Protein AF-A0AAD1S0Q8-F1 (afdb_monomer_lite)

Radius of gyration: 49.96 Å; chains: 1; bounding box: 106×26×115 Å

pLDDT: mean 81.45, std 17.85, range [44.94, 98.44]

Foldseek 3Di:
DPPPPPVPPPPPPDDDDPVVVVVVVVVVVVVVVVVVPPCVVVVVVVVVVVVVVVVVVVVVVVVVVVVVVVVVVVVVVVVVVVVVVVVVVVVVVVVCVVPDDDPDDDPPDDFVCVVVVVLVVCCVVCVPDDSVVDDDPDDDDDDD

Secondary structure (DSSP, 8-state):
--SSSSTTSTT--SS--HHHHHHHHHHHHHHHHHHHSTTHHHHHHHHHHHHHHHHHHHHHHHHHHHHHHHHHHHHHHHHHHHHHHHHHHHHHHHHHHT-PPP----TTS-GGGHHHHHHHHHHHH-TTS-GGG-------PPP-

InterPro domains:
  IPR004244 Transposase, L1 [PTHR11505] (42-142)

Sequence (144 aa):
MRQILLQRQDKFESTLTPRSYIKCWTHNLHNLLLSFSPPLKKCSKNSKIGGRLAHLESKMDDKATAHNSLADSLQQIEEKLTKHEMKLTDLEDRSRRNNPRLHGIPESIAMGDMVMYATTMFRALCPDIPSEMFLLERMHRVAK

Structure (mmCIF, N/CA/C/O backbone):
data_AF-A0AAD1S0Q8-F1
#
_entry.id   AF-A0AAD1S0Q8-F1
#
loop_
_atom_site.group_PDB
_atom_site.id
_atom_site.type_symbol
_atom_site.label_atom_id
_atom_site.label_alt_id
_atom_site.label_comp_id
_atom_site.label_asym_id
_atom_site.label_entity_id
_atom_site.label_seq_id
_atom_site.pdbx_PDB_ins_code
_atom_site.Cartn_x
_atom_site.Cartn_y
_atom_site.Cartn_z
_atom_site.occupancy
_atom_site.B_iso_or_equiv
_atom_site.auth_seq_id
_atom_site.auth_comp_id
_atom_site.auth_asym_id
_atom_site.auth_atom_id
_atom_site.pdbx_PDB_model_num
ATOM 1 N N . MET A 1 1 ? -57.345 -16.292 45.567 1.00 48.25 1 MET A N 1
ATOM 2 C CA . MET A 1 1 ? -57.225 -15.883 46.990 1.00 48.25 1 MET A CA 1
ATOM 3 C C . MET A 1 1 ? -58.125 -14.691 47.384 1.00 48.25 1 MET A C 1
ATOM 5 O O . MET A 1 1 ? -57.786 -13.971 48.310 1.00 48.25 1 MET A O 1
ATOM 9 N N . ARG A 1 2 ? -59.288 -14.464 46.744 1.00 44.94 2 ARG A N 1
ATOM 10 C CA . ARG A 1 2 ? -60.241 -13.401 47.154 1.00 44.94 2 ARG A CA 1
ATOM 11 C C . ARG A 1 2 ? -61.525 -13.918 47.819 1.00 44.94 2 ARG A C 1
ATOM 13 O O . ARG A 1 2 ? -62.255 -13.123 48.385 1.00 44.94 2 ARG A O 1
ATOM 20 N N . GLN A 1 3 ? -61.783 -15.229 47.800 1.00 48.12 3 GLN A N 1
ATOM 21 C CA . GLN A 1 3 ? -63.054 -15.793 48.281 1.00 48.12 3 GLN A CA 1
ATOM 22 C C . GLN A 1 3 ? -63.049 -16.293 49.738 1.00 48.12 3 GLN A C 1
ATOM 24 O O . GLN A 1 3 ? -64.113 -16.541 50.284 1.00 48.12 3 GLN A O 1
ATOM 29 N N . ILE A 1 4 ? -61.896 -16.381 50.413 1.00 51.69 4 ILE A N 1
ATOM 30 C CA . ILE A 1 4 ? -61.829 -16.893 51.802 1.00 51.69 4 ILE A CA 1
ATOM 31 C C . ILE A 1 4 ? -62.093 -15.788 52.851 1.00 51.69 4 ILE A C 1
ATOM 33 O O . ILE A 1 4 ? -62.346 -16.078 54.017 1.00 51.69 4 ILE A O 1
ATOM 37 N N . LEU A 1 5 ? -62.094 -14.510 52.458 1.00 49.53 5 LEU A N 1
ATOM 38 C CA . LEU A 1 5 ? -62.249 -13.387 53.396 1.00 49.53 5 LEU A CA 1
ATOM 39 C C . LEU A 1 5 ? -63.704 -12.996 53.700 1.00 49.53 5 LEU A C 1
ATOM 41 O O . LEU A 1 5 ? -63.930 -12.289 54.675 1.00 49.53 5 LEU A O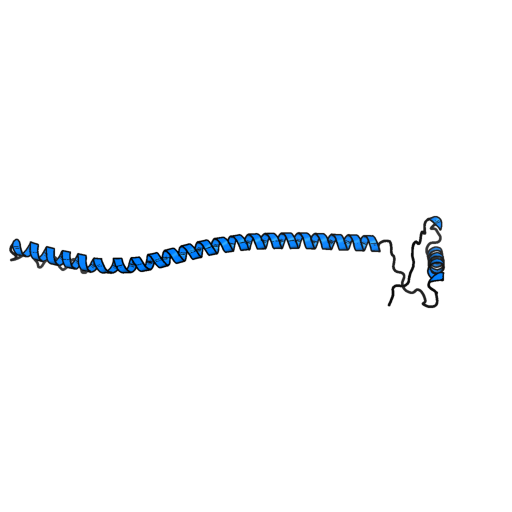 1
ATOM 45 N N . LEU A 1 6 ? -64.685 -13.472 52.927 1.00 49.66 6 LEU A N 1
ATOM 46 C CA . LEU A 1 6 ? -66.090 -13.066 53.087 1.00 49.66 6 LEU A CA 1
ATOM 47 C C . LEU A 1 6 ? -66.904 -13.953 54.044 1.00 49.66 6 LEU A C 1
ATOM 49 O O . LEU A 1 6 ? -67.944 -13.524 54.515 1.00 49.66 6 LEU A O 1
ATOM 53 N N . GLN A 1 7 ? -66.425 -15.146 54.414 1.00 50.03 7 GLN A N 1
ATOM 54 C CA . GLN A 1 7 ? -67.167 -16.060 55.304 1.00 50.03 7 GLN A CA 1
ATOM 55 C C . GLN A 1 7 ? -66.895 -15.876 56.809 1.00 50.03 7 GLN A C 1
ATOM 57 O O . GLN A 1 7 ? -67.392 -16.648 57.627 1.00 50.03 7 GLN A O 1
ATOM 62 N N . ARG A 1 8 ? -66.096 -14.878 57.208 1.00 51.50 8 ARG A N 1
ATOM 63 C CA . ARG A 1 8 ? -65.753 -14.637 58.624 1.00 51.50 8 ARG A CA 1
ATOM 64 C C . ARG A 1 8 ? -66.507 -13.482 59.288 1.00 51.50 8 ARG A C 1
ATOM 66 O O . ARG A 1 8 ? -66.276 -13.260 60.473 1.00 51.50 8 ARG A O 1
ATOM 73 N N . GLN A 1 9 ? -67.383 -12.769 58.576 1.00 52.31 9 GLN A N 1
ATOM 74 C CA . GLN A 1 9 ? -68.091 -11.615 59.146 1.00 52.31 9 GLN A CA 1
ATOM 75 C C . GLN A 1 9 ? -69.367 -11.983 59.928 1.00 52.31 9 GLN A C 1
ATOM 77 O O . GLN A 1 9 ? -69.702 -11.277 60.871 1.00 52.31 9 GLN A O 1
ATOM 82 N N . ASP A 1 10 ? -69.993 -13.137 59.677 1.00 50.06 10 ASP A N 1
ATOM 83 C CA . ASP A 1 10 ? -71.363 -13.385 60.174 1.00 50.06 10 ASP A CA 1
ATOM 84 C C . ASP A 1 10 ? -71.474 -14.072 61.551 1.00 50.06 10 ASP A C 1
ATOM 86 O O . ASP A 1 10 ? -72.562 -14.461 61.966 1.00 50.06 10 ASP A O 1
ATOM 90 N N . LYS A 1 11 ? -70.373 -14.261 62.293 1.00 52.62 11 LYS A N 1
ATOM 91 C CA . LYS A 1 11 ? -70.394 -14.958 63.605 1.00 52.62 11 LYS A CA 1
ATOM 92 C C . LYS A 1 11 ? -69.956 -14.119 64.808 1.00 52.62 11 LYS A C 1
ATOM 94 O O . LYS A 1 11 ? -69.697 -14.682 65.867 1.00 52.62 11 LYS A O 1
ATOM 99 N N . PHE A 1 12 ? -69.868 -12.796 64.674 1.00 52.38 12 PHE A N 1
ATOM 100 C CA . PHE A 1 12 ? -69.329 -11.920 65.728 1.00 52.38 12 PHE A CA 1
ATOM 101 C C . PHE A 1 12 ? -70.333 -10.930 66.340 1.00 52.38 12 PHE A C 1
ATOM 103 O O . PHE A 1 12 ? -69.929 -9.988 67.021 1.00 52.38 12 PHE A O 1
ATOM 110 N N . GLU A 1 13 ? -71.635 -11.159 66.163 1.00 53.22 13 GLU A N 1
ATOM 111 C CA . GLU A 1 13 ? -72.691 -10.301 66.715 1.00 53.22 13 GLU A CA 1
ATOM 112 C C . GLU A 1 13 ? -73.574 -11.035 67.727 1.00 53.22 13 GLU A C 1
ATOM 114 O O . GLU A 1 13 ? -74.748 -11.282 67.499 1.00 53.22 13 GLU A O 1
ATOM 119 N N . SER A 1 14 ? -73.014 -11.365 68.888 1.00 57.62 14 SER A N 1
ATOM 120 C CA . SER A 1 14 ? -73.780 -11.372 70.141 1.00 57.62 14 SER A CA 1
ATOM 121 C C . SER A 1 14 ? -72.814 -11.558 71.308 1.00 57.62 14 SER A C 1
ATOM 123 O O . SER A 1 14 ? -72.057 -12.519 71.317 1.00 57.62 14 SER A O 1
ATOM 125 N N . THR A 1 15 ? -72.862 -10.645 72.282 1.00 57.00 15 THR A N 1
ATOM 126 C CA . THR A 1 15 ? -72.194 -10.687 73.604 1.00 57.00 15 THR A CA 1
ATOM 127 C C . THR A 1 15 ? -70.702 -10.333 73.692 1.00 57.00 15 THR A C 1
ATOM 129 O O . THR A 1 15 ? -69.917 -11.072 74.281 1.00 57.00 15 THR A O 1
ATOM 132 N N . LEU A 1 16 ? -70.297 -9.151 73.218 1.00 53.25 16 LEU A N 1
ATOM 133 C CA . LEU A 1 16 ? -69.021 -8.544 73.629 1.00 53.25 16 LEU A CA 1
ATOM 134 C C . LEU A 1 16 ? -69.232 -7.086 74.052 1.00 53.25 16 LEU A C 1
ATOM 136 O O . LEU A 1 16 ? -69.839 -6.296 73.336 1.00 53.25 16 LEU A O 1
ATOM 140 N N . THR A 1 17 ? -68.755 -6.740 75.248 1.00 58.94 17 THR A N 1
ATOM 141 C CA . THR A 1 17 ? -68.884 -5.393 75.820 1.00 58.94 17 THR A CA 1
ATOM 142 C C . THR A 1 17 ? -67.948 -4.406 75.102 1.00 58.94 17 THR A C 1
ATOM 144 O O . THR A 1 17 ? -66.885 -4.803 74.622 1.00 58.94 17 THR A O 1
ATOM 147 N N . PRO A 1 18 ? -68.257 -3.096 75.055 1.00 58.50 18 PRO A N 1
ATOM 148 C CA . PRO A 1 18 ? -67.454 -2.107 74.315 1.00 58.50 18 PRO A CA 1
ATOM 149 C C . PRO A 1 18 ? -65.957 -2.090 74.686 1.00 58.50 18 PRO A C 1
ATOM 151 O O . PRO A 1 18 ? -65.097 -1.753 73.874 1.00 58.50 18 PRO A O 1
ATOM 154 N N . ARG A 1 19 ? -65.615 -2.518 75.910 1.00 55.84 19 ARG A N 1
ATOM 155 C CA . ARG A 1 19 ? -64.237 -2.582 76.422 1.00 55.84 19 ARG A CA 1
ATOM 156 C C . ARG A 1 19 ? -63.404 -3.728 75.824 1.00 55.84 19 ARG A C 1
ATOM 158 O O . ARG A 1 19 ? -62.180 -3.609 75.773 1.00 55.84 19 ARG A O 1
ATOM 165 N N . SER A 1 20 ? -64.025 -4.822 75.372 1.00 57.31 20 SER A N 1
ATOM 166 C CA . SER A 1 20 ? -63.313 -5.957 74.758 1.00 57.31 20 SER A CA 1
ATOM 167 C C . SER A 1 20 ? -62.988 -5.720 73.281 1.00 57.31 20 SER A C 1
ATOM 169 O O . SER A 1 20 ? -61.965 -6.208 72.800 1.00 57.31 20 SER A O 1
ATOM 171 N N . TYR A 1 21 ? -63.793 -4.911 72.585 1.00 54.84 21 TYR A N 1
ATOM 172 C CA . TYR A 1 21 ? -63.551 -4.526 71.190 1.00 54.84 21 TYR A CA 1
ATOM 173 C C . TYR A 1 21 ? -62.241 -3.743 71.021 1.00 54.84 21 TYR A C 1
ATOM 175 O O . TYR A 1 21 ? -61.438 -4.060 70.144 1.00 54.84 21 TYR A O 1
ATOM 183 N N . ILE A 1 22 ? -61.963 -2.789 71.917 1.00 59.91 22 ILE A N 1
ATOM 184 C CA . ILE A 1 22 ? -60.752 -1.953 71.854 1.00 59.91 22 ILE A CA 1
ATOM 185 C C . ILE A 1 22 ? -59.482 -2.792 72.071 1.00 59.91 22 ILE A C 1
ATOM 187 O O . ILE A 1 22 ? -58.496 -2.613 71.361 1.00 59.91 22 ILE A O 1
ATOM 191 N N . LYS A 1 23 ? -59.502 -3.755 73.006 1.00 59.53 23 LYS A N 1
ATOM 192 C CA . LYS A 1 23 ? -58.350 -4.645 73.255 1.00 59.53 23 LYS A CA 1
ATOM 193 C C . LYS A 1 23 ? -58.063 -5.589 72.086 1.00 59.53 23 LYS A C 1
ATOM 195 O O . LYS A 1 23 ? -56.900 -5.869 71.814 1.00 59.53 23 LYS A O 1
ATOM 200 N N . CYS A 1 24 ? -59.092 -6.075 71.392 1.00 55.81 24 CYS A N 1
ATOM 201 C CA . CYS A 1 24 ? -58.902 -6.959 70.242 1.00 55.81 24 CYS A CA 1
ATOM 202 C C . CYS A 1 24 ? -58.326 -6.195 69.036 1.00 55.81 24 CYS A C 1
ATOM 204 O O . CYS A 1 24 ? -57.404 -6.676 68.378 1.00 55.81 24 CYS A O 1
ATOM 206 N N . TRP A 1 25 ? -58.789 -4.961 68.805 1.00 59.22 25 TRP A N 1
ATOM 207 C CA . TRP A 1 25 ? -58.267 -4.091 67.747 1.00 59.22 25 TRP A CA 1
ATOM 208 C C . TRP A 1 25 ? -56.806 -3.683 67.965 1.00 59.22 25 TRP A C 1
ATOM 210 O O . TRP A 1 25 ? -56.015 -3.730 67.022 1.00 59.22 25 TRP A O 1
ATOM 220 N N . THR A 1 26 ? -56.408 -3.339 69.194 1.00 61.62 26 THR A N 1
ATOM 221 C CA . THR A 1 26 ? -55.016 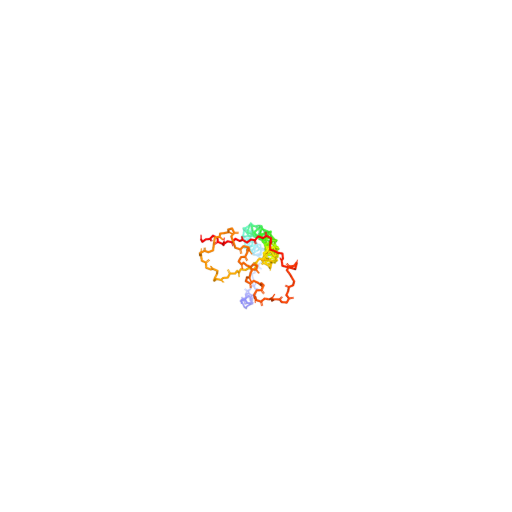-2.944 69.477 1.00 61.62 26 THR A CA 1
ATOM 222 C C . THR A 1 26 ? -54.038 -4.110 69.349 1.00 61.62 26 THR A C 1
ATOM 224 O O . THR A 1 26 ? -52.937 -3.923 68.835 1.00 61.62 26 THR A O 1
ATOM 227 N N . HIS A 1 27 ? -54.439 -5.327 69.731 1.00 60.00 27 HIS A N 1
ATOM 228 C CA . HIS A 1 27 ? -53.605 -6.520 69.562 1.00 60.00 27 HIS A CA 1
ATOM 229 C C . HIS A 1 27 ? -53.419 -6.902 68.086 1.00 60.00 27 HIS A C 1
ATOM 231 O O . HIS A 1 27 ? -52.325 -7.283 67.667 1.00 60.00 27 HIS A O 1
ATOM 237 N N . ASN A 1 28 ? -54.473 -6.755 67.280 1.00 61.84 28 ASN A N 1
ATOM 238 C CA . ASN A 1 28 ? -54.427 -7.084 65.858 1.00 61.84 28 ASN A CA 1
ATOM 239 C C . ASN A 1 28 ? -53.587 -6.066 65.067 1.00 61.84 28 ASN A C 1
ATOM 241 O O . ASN A 1 28 ? -52.765 -6.454 64.242 1.00 61.84 28 ASN A O 1
ATOM 245 N N . LEU A 1 29 ? -53.703 -4.771 65.389 1.00 65.19 29 LEU A N 1
ATOM 246 C CA . LEU A 1 29 ? -52.851 -3.723 64.814 1.00 65.19 29 LEU A CA 1
ATOM 247 C C . LEU A 1 29 ? -51.373 -3.904 65.175 1.00 65.19 29 LEU A C 1
ATOM 249 O O . LEU A 1 29 ? -50.517 -3.736 64.310 1.00 65.19 29 LEU A O 1
ATOM 253 N N . HIS A 1 30 ? -51.067 -4.286 66.418 1.00 67.56 30 HIS A N 1
ATOM 254 C CA . HIS A 1 30 ? -49.688 -4.515 66.854 1.00 67.56 30 HIS A CA 1
ATOM 255 C C . HIS A 1 30 ? -49.049 -5.713 66.128 1.00 67.56 30 HIS A C 1
ATOM 257 O O . HIS A 1 30 ? -47.915 -5.620 65.660 1.00 67.56 30 HIS A O 1
ATOM 263 N N . ASN A 1 31 ? -49.797 -6.806 65.940 1.00 64.56 31 ASN A N 1
ATOM 264 C CA . ASN A 1 31 ? -49.342 -7.959 65.155 1.00 64.56 31 ASN A CA 1
ATOM 265 C C . ASN A 1 31 ? -49.203 -7.644 63.658 1.00 64.56 31 ASN A C 1
ATOM 267 O O . ASN A 1 31 ? -48.257 -8.113 63.022 1.00 64.56 31 ASN A O 1
ATOM 271 N N . LEU A 1 32 ? -50.086 -6.810 63.098 1.00 65.62 32 LEU A N 1
ATOM 272 C CA . LEU A 1 32 ? -49.964 -6.351 61.715 1.00 65.62 32 LEU A CA 1
ATOM 273 C C . LEU A 1 32 ? -48.688 -5.510 61.531 1.00 65.62 32 LEU A C 1
ATOM 275 O O . LEU A 1 32 ? -47.902 -5.779 60.624 1.00 65.62 32 LEU A O 1
ATOM 279 N N . LEU A 1 33 ? -48.421 -4.563 62.435 1.00 62.28 33 LEU A N 1
ATOM 280 C CA . LEU A 1 33 ? -47.211 -3.730 62.415 1.00 62.28 33 LEU A CA 1
ATOM 281 C C . LEU A 1 33 ? -45.924 -4.555 62.570 1.00 62.28 33 LEU A C 1
ATOM 283 O O . LEU A 1 33 ? -44.945 -4.312 61.862 1.00 62.28 33 LEU A O 1
ATOM 287 N N . LEU A 1 34 ? -45.931 -5.570 63.438 1.00 62.59 34 LEU A N 1
ATOM 288 C CA . LEU A 1 34 ? -44.806 -6.496 63.599 1.00 62.59 34 LEU A CA 1
ATOM 289 C C . LEU A 1 34 ? -44.581 -7.365 62.352 1.00 62.59 34 LEU A C 1
ATOM 291 O O . LEU A 1 34 ? -43.431 -7.621 61.999 1.00 62.59 34 LEU A O 1
ATOM 295 N N . SER A 1 35 ? -45.642 -7.754 61.637 1.00 63.06 35 SER A N 1
ATOM 296 C CA . SER A 1 35 ? -45.534 -8.510 60.377 1.00 63.06 35 SER A CA 1
ATOM 297 C C . SER A 1 35 ? -45.013 -7.676 59.193 1.00 63.06 35 SER A C 1
ATOM 299 O O . SER A 1 35 ? -44.412 -8.227 58.270 1.00 63.06 35 SER A O 1
ATOM 301 N N . PHE A 1 36 ? -45.160 -6.345 59.251 1.00 56.06 36 PHE A N 1
ATOM 302 C CA . PHE A 1 36 ? -44.635 -5.392 58.262 1.00 56.06 36 PHE A CA 1
ATOM 303 C C . PHE A 1 36 ? -43.231 -4.84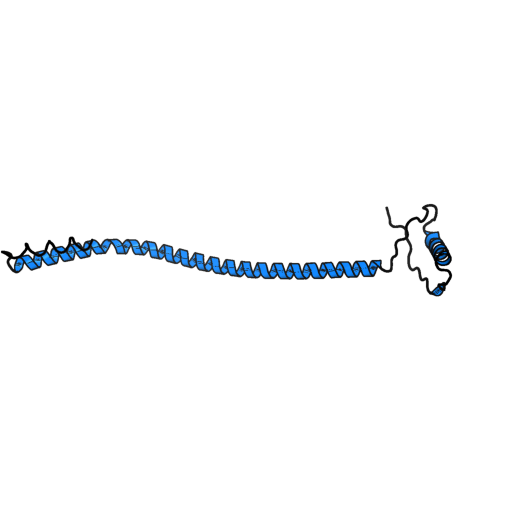9 58.584 1.00 56.06 36 PHE A C 1
ATOM 305 O O . PHE A 1 36 ? -42.613 -4.211 57.733 1.00 56.06 36 PHE A O 1
ATOM 312 N N . SER A 1 37 ? -42.690 -5.117 59.776 1.00 53.97 37 SER A N 1
ATOM 313 C CA . SER A 1 37 ? -41.333 -4.714 60.175 1.00 53.97 37 SER A CA 1
ATOM 314 C C . SER A 1 37 ? -40.170 -5.519 59.531 1.00 53.97 37 SER A C 1
ATOM 316 O O . SER A 1 37 ? -39.148 -4.915 59.188 1.00 53.97 37 SER A O 1
ATOM 318 N N . PRO A 1 38 ? -40.257 -6.848 59.275 1.00 56.94 38 PRO A N 1
ATOM 319 C CA . PRO A 1 38 ? -39.132 -7.605 58.714 1.00 56.94 38 PRO A CA 1
ATOM 320 C C . PRO A 1 38 ? -38.719 -7.316 57.246 1.00 56.94 38 PRO A C 1
ATOM 322 O O . PRO A 1 38 ? -37.535 -7.523 56.952 1.00 56.94 38 PRO A O 1
ATOM 325 N N . PRO A 1 39 ? -39.558 -6.833 56.298 1.00 53.00 39 PRO A N 1
ATOM 326 C CA . PRO A 1 39 ? -39.107 -6.602 54.919 1.00 53.00 39 PRO A CA 1
ATOM 327 C C . PRO A 1 39 ? -38.139 -5.417 54.760 1.00 53.00 39 PRO A C 1
ATOM 329 O O . PRO A 1 39 ? -37.343 -5.413 53.819 1.00 53.00 39 PRO A O 1
ATOM 332 N N . LEU A 1 40 ? -38.114 -4.455 55.689 1.00 50.84 40 LEU A N 1
ATOM 333 C CA . LEU A 1 40 ? -37.271 -3.256 55.559 1.00 50.84 40 LEU A CA 1
ATOM 334 C C . LEU A 1 40 ? -35.764 -3.569 55.614 1.00 50.84 40 LEU A C 1
ATOM 336 O O . LEU A 1 40 ? -34.970 -2.931 54.922 1.00 50.84 40 LEU A O 1
ATOM 340 N N . LYS A 1 41 ? -35.350 -4.619 56.340 1.00 53.53 41 LYS A N 1
ATOM 341 C CA . LYS A 1 41 ? -33.941 -5.065 56.367 1.00 53.53 41 LYS A CA 1
ATOM 342 C C . LYS A 1 41 ? -33.496 -5.742 55.065 1.00 53.53 41 LYS A C 1
ATOM 344 O O . LYS A 1 41 ? -32.301 -5.762 54.767 1.00 53.53 41 LYS A O 1
ATOM 349 N N . LYS A 1 42 ? -34.428 -6.275 54.266 1.00 53.97 42 LYS A N 1
ATOM 350 C CA . LYS A 1 42 ? -34.127 -6.911 52.971 1.00 53.97 42 LYS A CA 1
ATOM 351 C C . LYS A 1 42 ? -33.821 -5.866 51.887 1.00 53.97 42 LYS A C 1
ATOM 353 O O . LYS A 1 42 ? -32.948 -6.100 51.058 1.00 53.97 42 LYS A O 1
ATOM 358 N N . CYS A 1 43 ? -34.424 -4.677 51.968 1.00 52.19 43 CYS A N 1
ATOM 359 C CA . CYS A 1 43 ? -34.173 -3.572 51.035 1.00 52.19 43 CYS A CA 1
ATOM 360 C C . CYS A 1 43 ? -32.760 -2.961 51.144 1.00 52.19 43 CYS A C 1
ATOM 362 O O . CYS A 1 43 ? -32.210 -2.524 50.137 1.00 52.19 43 CYS A O 1
ATOM 364 N N . SER A 1 44 ? -32.116 -2.992 52.319 1.00 58.19 44 SER A N 1
ATOM 365 C CA . SER A 1 44 ? -30.742 -2.471 52.494 1.00 58.19 44 SER A CA 1
ATOM 366 C C . SER A 1 44 ? -29.678 -3.279 51.731 1.00 58.19 44 SER A C 1
ATOM 368 O O . SER A 1 44 ? -28.676 -2.729 51.278 1.00 58.19 44 SER A O 1
ATOM 370 N N . LYS A 1 45 ? -29.886 -4.587 51.534 1.00 64.38 45 LYS A N 1
ATOM 371 C CA . LYS A 1 45 ? -28.979 -5.403 50.706 1.00 64.38 45 LYS A CA 1
ATOM 372 C C . LYS A 1 4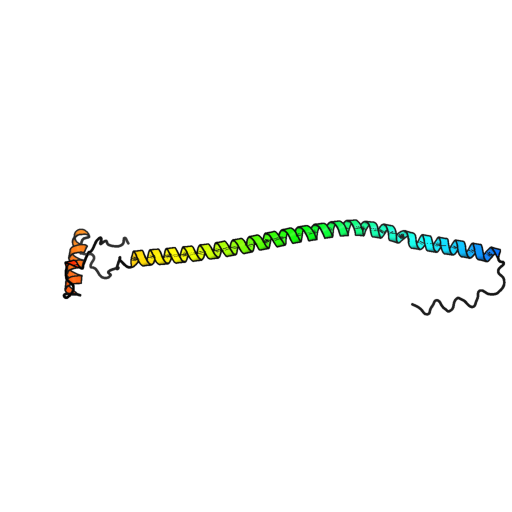5 ? -29.131 -5.075 49.219 1.00 64.38 45 LYS A C 1
ATOM 374 O O . LYS A 1 45 ? -28.140 -5.090 48.493 1.00 64.38 45 LYS A O 1
ATOM 379 N N . ASN A 1 46 ? -30.341 -4.710 48.797 1.00 72.19 46 ASN A N 1
ATOM 380 C CA . ASN A 1 46 ? -30.631 -4.353 47.412 1.00 72.19 46 ASN A CA 1
ATOM 381 C C . ASN A 1 46 ? -29.991 -3.013 47.017 1.00 72.19 46 ASN A C 1
ATOM 383 O O . ASN A 1 46 ? -29.554 -2.879 45.879 1.00 72.19 46 ASN A O 1
ATOM 387 N N . SER A 1 47 ? -29.835 -2.060 47.946 1.00 75.94 47 SER A N 1
ATOM 388 C CA . SER A 1 47 ? -29.171 -0.783 47.635 1.00 75.94 47 SER A CA 1
ATOM 389 C C . SER A 1 47 ? -27.678 -0.946 47.325 1.00 75.94 47 SER A C 1
ATOM 391 O O . SER A 1 47 ? -27.173 -0.333 46.386 1.00 75.94 47 SER A O 1
ATOM 393 N N . LYS A 1 48 ? -26.968 -1.832 48.041 1.00 86.19 48 LYS A N 1
ATOM 394 C CA . LYS A 1 48 ? -25.554 -2.144 47.751 1.00 86.19 48 LYS A CA 1
ATOM 395 C C . LYS A 1 48 ? -25.371 -2.819 46.392 1.00 86.19 48 LYS A C 1
ATOM 397 O O . LYS A 1 48 ? -24.370 -2.583 45.721 1.00 86.19 48 LYS A O 1
ATOM 402 N N . ILE A 1 49 ? -26.315 -3.673 45.999 1.00 89.44 49 ILE A N 1
ATOM 403 C CA . ILE A 1 49 ? -26.296 -4.337 44.691 1.00 89.44 49 ILE A CA 1
ATOM 404 C C . ILE A 1 49 ? -26.577 -3.315 43.585 1.00 89.44 49 ILE A C 1
ATOM 406 O O . ILE A 1 49 ? -25.837 -3.290 42.608 1.00 89.44 49 ILE A O 1
ATOM 410 N N . GLY A 1 50 ? -27.556 -2.425 43.778 1.00 91.81 50 GLY A N 1
ATOM 411 C CA . GLY A 1 50 ? -27.870 -1.355 42.826 1.00 91.81 50 GLY A CA 1
ATOM 412 C C . GLY A 1 50 ? -26.686 -0.424 42.559 1.00 91.81 50 GLY A C 1
ATOM 413 O O . GLY A 1 50 ? -26.363 -0.168 41.407 1.00 91.81 50 GLY A O 1
ATOM 414 N N . GLY A 1 51 ? -25.964 0.004 43.602 1.00 93.50 51 GLY A N 1
ATOM 415 C CA . GLY A 1 51 ? -24.768 0.839 43.426 1.00 93.50 51 GLY A CA 1
ATOM 416 C C . GLY A 1 51 ? -23.629 0.132 42.680 1.00 93.50 51 GLY A C 1
ATOM 417 O O . GLY A 1 51 ? -22.956 0.737 41.852 1.00 93.50 51 GLY A O 1
ATOM 418 N N . ARG A 1 52 ? -23.428 -1.171 42.929 1.00 94.62 52 ARG A N 1
ATOM 419 C CA . ARG A 1 52 ? -22.447 -1.976 42.180 1.00 94.62 52 ARG A CA 1
ATOM 420 C C . ARG A 1 52 ? -22.848 -2.152 40.717 1.00 94.62 52 ARG A C 1
ATOM 422 O O . ARG A 1 52 ? -21.964 -2.138 39.868 1.00 94.62 52 ARG A O 1
ATOM 429 N N . LEU A 1 53 ? -24.140 -2.333 40.445 1.00 96.12 53 LEU A N 1
ATOM 430 C CA . LEU A 1 53 ? -24.665 -2.470 39.090 1.00 96.12 53 LEU A CA 1
ATOM 431 C C . LEU A 1 53 ? -24.463 -1.174 38.298 1.00 96.12 53 LEU A C 1
ATOM 433 O O . LEU A 1 53 ? -23.819 -1.219 37.259 1.00 96.12 53 LEU A O 1
ATOM 437 N N . ALA A 1 54 ? -24.867 -0.030 38.856 1.00 95.38 54 ALA A N 1
ATOM 438 C CA . ALA A 1 54 ? -24.680 1.278 38.224 1.00 95.38 54 ALA A CA 1
ATOM 439 C C . ALA A 1 54 ? -23.200 1.579 37.914 1.00 95.38 54 ALA A C 1
ATOM 441 O O . ALA A 1 54 ? -22.862 2.124 36.867 1.00 95.38 54 ALA A O 1
ATOM 442 N N . HIS A 1 55 ? -22.287 1.179 38.807 1.00 96.31 55 HIS A N 1
ATOM 443 C CA . HIS A 1 55 ? -20.846 1.321 38.576 1.00 96.31 55 HIS A CA 1
ATOM 444 C C . HIS A 1 55 ? -20.324 0.423 37.448 1.00 96.31 55 HIS A C 1
ATOM 446 O O . HIS A 1 55 ? -19.439 0.822 36.694 1.00 96.31 55 HIS A O 1
ATOM 452 N N . LEU A 1 56 ? -20.838 -0.806 37.341 1.00 97.25 56 LEU A N 1
ATOM 453 C CA . LEU A 1 56 ? -20.477 -1.713 36.252 1.00 97.25 56 LEU A CA 1
ATOM 454 C C . LEU A 1 56 ? -21.024 -1.230 34.910 1.00 97.25 56 LEU A C 1
ATOM 456 O O . LEU A 1 56 ? -20.297 -1.309 33.927 1.00 97.25 56 LEU A O 1
ATOM 460 N N . GLU A 1 57 ? -22.249 -0.708 34.885 1.00 97.81 57 GLU A N 1
ATOM 461 C CA . GLU A 1 57 ? -22.865 -0.109 33.696 1.00 97.81 57 GLU A CA 1
ATOM 462 C C . GLU A 1 57 ? -22.036 1.080 33.201 1.00 97.81 57 GLU A C 1
ATOM 464 O O . GLU A 1 57 ? -21.573 1.066 32.066 1.00 97.81 57 GLU A O 1
ATOM 469 N N . SER A 1 58 ? -21.700 2.027 34.084 1.00 98.00 58 SER A N 1
ATOM 470 C CA . SER A 1 58 ? -20.841 3.166 33.727 1.00 98.00 58 SER A CA 1
ATOM 471 C C . SER A 1 58 ? -19.472 2.726 33.198 1.00 98.00 58 SER A C 1
ATOM 473 O O . SER A 1 58 ? -19.010 3.230 32.177 1.00 98.00 58 SER A O 1
ATOM 475 N N . LYS A 1 59 ? -18.826 1.741 33.837 1.00 98.19 59 LYS A N 1
ATOM 476 C CA . LYS A 1 59 ? -17.552 1.208 33.334 1.00 98.19 59 LYS A CA 1
ATOM 477 C C . LYS A 1 59 ? -17.693 0.499 31.992 1.00 98.19 59 LYS A C 1
ATOM 479 O O . LYS A 1 59 ? -16.740 0.499 31.215 1.00 98.19 59 LYS A O 1
ATOM 484 N N . MET A 1 60 ? -18.819 -0.162 31.745 1.00 98.25 60 MET A N 1
ATOM 485 C CA . MET A 1 60 ? -19.083 -0.826 30.475 1.00 98.25 60 MET A CA 1
ATOM 486 C C . MET A 1 60 ? -19.253 0.203 29.358 1.00 98.25 60 MET A C 1
ATOM 488 O O . MET A 1 60 ? -18.639 0.027 28.308 1.00 98.25 60 MET A O 1
ATOM 492 N N . ASP A 1 61 ? -19.970 1.297 29.611 1.00 98.19 61 ASP A N 1
ATOM 493 C CA . ASP A 1 61 ? -20.141 2.398 28.656 1.00 98.19 61 ASP A CA 1
ATOM 494 C C . ASP A 1 61 ? -18.806 3.074 28.312 1.00 98.19 61 ASP A C 1
ATOM 496 O O . ASP A 1 61 ? -18.493 3.281 27.135 1.00 98.19 61 ASP A O 1
ATOM 500 N N . ASP A 1 62 ? -17.958 3.330 29.314 1.00 98.12 62 ASP A N 1
ATOM 501 C CA . ASP A 1 62 ? -16.612 3.876 29.099 1.00 98.12 62 ASP A CA 1
ATOM 502 C C . ASP A 1 62 ? -15.772 2.950 28.205 1.00 98.12 62 ASP A C 1
ATOM 504 O O . ASP A 1 62 ? -15.070 3.391 27.289 1.00 98.12 62 ASP A O 1
ATOM 508 N N . LYS A 1 63 ? -15.842 1.637 28.459 1.00 98.00 63 LYS A N 1
ATOM 509 C CA . LYS A 1 63 ? -15.111 0.635 27.675 1.00 98.00 63 LYS A CA 1
ATOM 510 C C . LYS A 1 63 ? -15.666 0.484 26.267 1.00 98.00 63 LYS A C 1
ATOM 512 O O . LYS A 1 63 ? -14.866 0.364 25.344 1.00 98.00 63 LYS A O 1
ATOM 517 N N . ALA A 1 64 ? -16.983 0.521 26.092 1.00 98.25 64 ALA A N 1
ATOM 518 C CA . ALA A 1 64 ? -17.619 0.484 24.781 1.00 98.25 64 ALA A CA 1
ATOM 519 C C . ALA A 1 64 ? -17.207 1.702 23.941 1.00 98.25 64 ALA A C 1
ATOM 521 O O . ALA A 1 64 ? -16.811 1.557 22.787 1.00 98.25 64 ALA A O 1
ATOM 522 N N . THR A 1 65 ? -17.190 2.889 24.550 1.00 98.25 65 THR A N 1
ATOM 523 C CA . THR A 1 65 ? -16.761 4.130 23.888 1.00 98.25 65 THR A CA 1
ATOM 524 C C . THR A 1 65 ? -15.290 4.068 23.473 1.00 98.25 65 THR A C 1
ATOM 526 O O . THR A 1 65 ? -14.952 4.362 22.325 1.00 98.25 65 THR A O 1
ATOM 529 N N . ALA A 1 66 ? -14.408 3.625 24.374 1.00 98.25 66 ALA A N 1
ATOM 530 C CA . ALA A 1 66 ? -12.987 3.463 24.070 1.00 98.25 66 ALA A CA 1
ATOM 531 C C . ALA A 1 66 ? -12.740 2.409 22.976 1.00 98.25 66 ALA A C 1
ATOM 533 O O . ALA A 1 66 ? -11.891 2.609 22.110 1.00 98.25 66 ALA A O 1
ATOM 534 N N . HIS A 1 67 ? -13.488 1.303 22.997 1.00 98.31 67 HIS A N 1
ATOM 535 C CA . HIS A 1 67 ? -13.398 0.256 21.984 1.00 98.31 67 HIS A CA 1
ATOM 536 C C . HIS A 1 67 ? -13.787 0.775 20.597 1.00 98.31 67 HIS A C 1
ATOM 538 O O . HIS A 1 67 ? -13.058 0.539 19.638 1.00 98.31 67 HIS A O 1
ATOM 544 N N . ASN A 1 68 ? -14.887 1.523 20.490 1.00 98.25 68 ASN A N 1
ATOM 545 C CA . ASN A 1 68 ? -15.325 2.088 19.213 1.00 98.25 68 ASN A CA 1
ATOM 546 C C . ASN A 1 68 ? -14.291 3.079 18.661 1.00 98.25 68 ASN A C 1
ATOM 548 O O . ASN A 1 68 ? -13.900 2.981 17.505 1.00 98.25 68 ASN A O 1
ATOM 552 N N . SER A 1 69 ? -13.743 3.945 19.517 1.00 98.25 69 SER A N 1
ATOM 553 C CA . SER A 1 69 ? -12.675 4.875 19.128 1.00 98.25 69 SER A CA 1
ATOM 554 C C . SER A 1 69 ? -11.403 4.168 18.628 1.00 98.25 69 SER A C 1
ATOM 556 O O . SER A 1 69 ? -10.768 4.618 17.668 1.00 98.25 69 SER A O 1
ATOM 558 N N . LEU A 1 70 ? -11.027 3.051 19.258 1.00 98.12 70 LEU A N 1
ATOM 559 C CA . LEU A 1 70 ? -9.912 2.215 18.807 1.00 98.12 70 LEU A CA 1
ATOM 560 C C . LEU A 1 70 ? -10.215 1.530 17.470 1.00 98.12 70 LEU A C 1
ATOM 562 O O . LEU A 1 70 ? -9.341 1.504 16.606 1.00 98.12 70 LEU A O 1
ATOM 566 N N . ALA A 1 71 ? -11.430 1.010 17.290 1.00 98.38 71 ALA A N 1
ATOM 567 C CA . ALA A 1 71 ? -11.854 0.381 16.042 1.00 98.38 71 ALA A CA 1
ATOM 568 C C . ALA A 1 71 ? -11.805 1.374 14.868 1.00 98.38 71 ALA A C 1
ATOM 570 O O . ALA A 1 71 ? -11.215 1.066 13.834 1.00 98.38 71 ALA A O 1
ATOM 571 N N . ASP A 1 72 ? -12.304 2.596 15.067 1.00 98.38 72 ASP A N 1
ATOM 572 C CA . ASP A 1 72 ? -12.246 3.661 14.059 1.00 98.38 72 ASP A CA 1
ATOM 573 C C . ASP A 1 72 ? -10.796 4.037 13.715 1.00 98.38 72 ASP A C 1
ATOM 575 O O . ASP A 1 72 ? -10.440 4.246 12.554 1.00 98.38 72 ASP A O 1
ATOM 579 N N . SER A 1 73 ? -9.925 4.100 14.728 1.00 98.31 73 SER A N 1
ATOM 580 C CA . SER A 1 73 ? -8.503 4.402 14.531 1.00 98.31 73 SER A CA 1
ATOM 581 C C . SER A 1 73 ? -7.787 3.304 13.742 1.00 98.31 73 SER A C 1
ATOM 583 O O . SER A 1 73 ? -6.967 3.614 12.877 1.00 98.31 73 SER A O 1
ATOM 585 N N . LEU A 1 74 ? -8.093 2.032 14.016 1.00 98.44 74 LEU A N 1
ATOM 586 C CA . LEU A 1 74 ? -7.548 0.897 13.270 1.00 98.44 74 LEU A CA 1
ATOM 587 C C . LEU A 1 74 ? -7.966 0.952 11.805 1.00 98.44 74 LEU A C 1
ATOM 589 O O . LEU A 1 74 ? -7.099 0.881 10.936 1.00 98.44 74 LEU A O 1
ATOM 593 N N . GLN A 1 75 ? -9.249 1.194 11.533 1.00 98.44 75 GLN A N 1
ATOM 594 C CA . GLN A 1 75 ? -9.743 1.328 10.166 1.00 98.44 75 GLN A CA 1
ATOM 595 C C . GLN A 1 75 ? -9.007 2.449 9.409 1.00 98.44 75 GLN A C 1
ATOM 597 O O . GLN A 1 75 ? -8.541 2.254 8.287 1.00 98.44 75 GLN A O 1
ATOM 602 N N . GLN A 1 76 ? -8.808 3.612 10.037 1.00 98.25 76 GLN A N 1
ATOM 603 C CA . GLN A 1 76 ? -8.057 4.710 9.416 1.00 98.25 76 GLN A CA 1
ATOM 604 C C . GLN A 1 76 ? -6.591 4.359 9.134 1.00 98.25 76 GLN A C 1
ATOM 606 O O . GLN A 1 76 ? -6.000 4.871 8.178 1.00 98.25 76 GLN A O 1
ATOM 611 N N . ILE A 1 77 ? -5.963 3.548 9.988 1.00 98.38 77 ILE A N 1
ATOM 612 C CA . ILE A 1 77 ? -4.585 3.093 9.780 1.00 98.38 77 ILE A CA 1
ATOM 613 C C . ILE A 1 77 ? -4.530 2.117 8.604 1.00 98.38 77 ILE A C 1
ATOM 615 O O . ILE A 1 77 ? -3.662 2.276 7.748 1.00 98.38 77 ILE A O 1
ATOM 619 N N . GLU A 1 78 ? -5.466 1.176 8.512 1.00 98.38 78 GLU A N 1
ATOM 620 C CA . GLU A 1 78 ? -5.568 0.226 7.397 1.00 98.38 78 GLU A CA 1
ATOM 621 C C . GLU A 1 78 ? -5.777 0.945 6.053 1.00 98.38 78 GLU A C 1
ATOM 623 O O . GLU A 1 78 ? -5.076 0.676 5.075 1.00 98.38 78 GLU A O 1
ATOM 628 N N . GLU A 1 79 ? -6.657 1.946 6.008 1.00 98.31 79 GLU A N 1
ATOM 629 C CA . GLU A 1 79 ? -6.873 2.782 4.818 1.00 98.31 79 GLU A CA 1
ATOM 630 C C . GLU A 1 79 ? -5.609 3.556 4.404 1.00 98.31 79 GLU A C 1
ATOM 632 O O . GLU A 1 79 ? -5.300 3.707 3.218 1.00 98.31 79 GLU A O 1
ATOM 637 N N . LYS A 1 80 ? -4.832 4.054 5.372 1.00 98.19 80 LYS A N 1
ATOM 638 C CA . LYS A 1 80 ? -3.556 4.724 5.077 1.00 98.19 80 LYS A CA 1
ATOM 639 C C . LYS A 1 80 ? -2.512 3.736 4.573 1.00 98.19 80 LYS A C 1
ATOM 641 O O . LYS A 1 80 ? -1.791 4.065 3.632 1.00 98.19 80 LYS A O 1
ATOM 646 N N . LEU A 1 81 ? -2.428 2.558 5.184 1.00 98.25 81 LEU A N 1
ATOM 647 C CA . LEU A 1 81 ? -1.465 1.518 4.833 1.00 98.25 81 LEU A CA 1
ATOM 648 C C . LEU A 1 81 ? -1.694 1.059 3.389 1.00 98.25 81 LEU A C 1
ATOM 650 O O . LEU A 1 81 ? -0.786 1.173 2.568 1.00 98.25 81 LEU A O 1
ATOM 654 N N . THR A 1 82 ? -2.930 0.705 3.042 1.00 98.06 82 THR A N 1
ATOM 655 C CA . THR A 1 82 ? -3.309 0.319 1.672 1.00 98.06 82 THR A CA 1
ATOM 656 C C . THR A 1 82 ? -2.999 1.422 0.655 1.00 98.06 82 THR A C 1
ATOM 658 O O . THR A 1 82 ? -2.414 1.170 -0.399 1.00 98.06 82 THR A O 1
ATOM 661 N N . LYS A 1 83 ? -3.287 2.689 0.981 1.00 98.12 83 LYS A N 1
ATOM 662 C CA . LYS A 1 83 ? -2.928 3.831 0.125 1.00 98.12 83 LYS A CA 1
ATOM 663 C C . LYS A 1 83 ? -1.417 3.976 -0.070 1.00 98.12 83 LYS A C 1
ATOM 665 O O . LYS A 1 83 ? -0.976 4.390 -1.144 1.00 98.12 83 LYS A O 1
ATOM 670 N N . HIS A 1 84 ? -0.620 3.705 0.960 1.00 98.00 84 HIS A N 1
ATOM 671 C CA . HIS A 1 84 ? 0.836 3.744 0.861 1.00 98.00 84 HIS A CA 1
ATOM 672 C C . HIS A 1 84 ? 1.380 2.584 0.031 1.00 98.00 84 HIS A C 1
ATOM 674 O O . HIS A 1 84 ? 2.225 2.829 -0.827 1.00 98.00 84 HIS A O 1
ATOM 680 N N . GLU A 1 85 ? 0.856 1.374 0.204 1.00 98.12 85 GLU A N 1
ATOM 681 C CA . GLU A 1 85 ? 1.209 0.213 -0.619 1.00 98.12 85 GLU A CA 1
ATOM 682 C C . GLU A 1 85 ? 0.934 0.475 -2.098 1.00 98.12 85 GLU A C 1
ATOM 684 O O . GLU A 1 85 ? 1.835 0.334 -2.919 1.00 98.12 85 GLU A O 1
ATOM 689 N N . MET A 1 86 ? -0.254 0.986 -2.439 1.00 97.44 86 MET A N 1
ATOM 690 C CA . MET A 1 86 ? -0.586 1.337 -3.825 1.00 97.44 86 MET A CA 1
ATOM 691 C C . MET A 1 86 ? 0.390 2.355 -4.427 1.00 97.44 86 MET A C 1
ATOM 693 O O . MET A 1 86 ? 0.769 2.248 -5.593 1.00 97.44 86 MET A O 1
ATOM 697 N N . LYS A 1 87 ? 0.813 3.352 -3.640 1.00 97.44 87 LYS A N 1
ATOM 698 C CA . LYS A 1 87 ? 1.808 4.336 -4.089 1.00 97.44 87 LYS A CA 1
ATOM 699 C C . LYS A 1 87 ? 3.180 3.707 -4.292 1.00 97.44 87 LYS A C 1
ATOM 701 O O . LYS A 1 87 ? 3.862 4.082 -5.239 1.00 97.44 87 LYS A O 1
ATOM 706 N N . LEU A 1 88 ? 3.592 2.792 -3.416 1.00 97.31 88 LEU A N 1
ATOM 707 C CA . LEU A 1 88 ? 4.855 2.076 -3.574 1.00 97.31 88 LEU A CA 1
ATOM 708 C C . LEU A 1 88 ? 4.834 1.229 -4.844 1.00 97.31 88 LEU A C 1
ATOM 710 O O . LEU A 1 88 ? 5.761 1.338 -5.638 1.00 97.31 88 LEU A O 1
ATOM 714 N N . THR A 1 89 ? 3.752 0.490 -5.096 1.00 95.69 89 THR A N 1
ATOM 715 C CA . THR A 1 89 ? 3.589 -0.282 -6.334 1.00 95.69 89 THR A CA 1
ATOM 716 C C . THR A 1 89 ? 3.662 0.609 -7.573 1.00 95.69 89 THR A C 1
ATOM 718 O O . THR A 1 89 ? 4.432 0.320 -8.482 1.00 95.69 89 THR A O 1
ATOM 721 N N . ASP A 1 90 ? 2.949 1.739 -7.602 1.00 95.81 90 ASP A N 1
ATOM 722 C CA . ASP A 1 90 ? 3.004 2.666 -8.743 1.00 95.81 90 ASP A CA 1
ATOM 723 C C . ASP A 1 90 ? 4.410 3.263 -8.944 1.00 95.81 90 ASP A C 1
ATOM 725 O O . ASP A 1 90 ? 4.877 3.391 -10.077 1.00 95.81 90 ASP A O 1
ATOM 729 N N . LEU A 1 91 ? 5.125 3.595 -7.865 1.00 94.44 91 LEU A N 1
ATOM 730 C CA . LEU A 1 91 ? 6.505 4.079 -7.954 1.00 94.44 91 LEU A CA 1
ATOM 731 C C . LEU A 1 91 ? 7.470 2.997 -8.447 1.00 94.44 91 LEU A C 1
ATOM 733 O O . LEU A 1 91 ? 8.333 3.286 -9.278 1.00 94.44 91 LEU A O 1
ATOM 737 N N . GLU A 1 92 ? 7.322 1.761 -7.978 1.00 92.69 92 GLU A N 1
ATOM 738 C CA . GLU A 1 92 ? 8.110 0.625 -8.453 1.00 92.69 92 GLU A CA 1
ATOM 739 C C . GLU A 1 92 ? 7.842 0.337 -9.928 1.00 92.69 92 GLU A C 1
ATOM 741 O O . GLU A 1 92 ? 8.788 0.170 -10.701 1.00 92.69 92 GLU A O 1
ATOM 746 N N . ASP A 1 93 ? 6.579 0.353 -10.345 1.00 91.50 93 ASP A N 1
ATOM 747 C CA . ASP A 1 93 ? 6.196 0.156 -11.737 1.00 91.50 93 ASP A CA 1
ATOM 748 C C . ASP A 1 93 ? 6.772 1.261 -12.619 1.00 91.50 93 ASP A C 1
ATOM 750 O O . ASP A 1 93 ? 7.386 0.973 -13.646 1.00 91.50 93 ASP A O 1
ATOM 754 N N . ARG A 1 94 ? 6.652 2.532 -12.216 1.00 89.12 94 ARG A N 1
ATOM 755 C CA . ARG A 1 94 ? 7.254 3.663 -12.944 1.00 89.12 94 ARG A CA 1
ATOM 756 C C . ARG A 1 94 ? 8.771 3.556 -13.029 1.00 89.12 94 ARG A C 1
ATOM 758 O O . ARG A 1 94 ? 9.332 3.859 -14.077 1.00 89.12 94 ARG A O 1
ATOM 765 N N . SER A 1 95 ? 9.420 3.097 -11.962 1.00 87.31 95 SER A N 1
ATOM 766 C CA . SER A 1 95 ? 10.863 2.850 -11.941 1.00 87.31 95 SER A CA 1
ATOM 767 C C . SER A 1 95 ? 11.261 1.727 -12.909 1.00 87.31 95 SER A C 1
ATOM 769 O O . SER A 1 95 ? 12.263 1.828 -13.616 1.00 87.31 95 SER A O 1
ATOM 771 N N . ARG A 1 96 ? 10.441 0.672 -13.017 1.00 86.19 96 ARG A N 1
ATOM 772 C CA . ARG A 1 96 ? 10.689 -0.475 -13.905 1.00 86.19 96 ARG A CA 1
ATOM 773 C C . ARG A 1 96 ? 10.329 -0.222 -15.370 1.00 86.19 96 ARG A C 1
ATOM 775 O O . ARG A 1 96 ? 10.929 -0.862 -16.228 1.00 86.19 96 ARG A O 1
ATOM 782 N N . ARG A 1 97 ? 9.412 0.704 -15.683 1.00 88.56 97 ARG A N 1
ATOM 783 C CA . ARG A 1 97 ? 8.997 1.022 -17.071 1.00 88.56 97 ARG A CA 1
ATOM 784 C C . ARG A 1 97 ? 10.172 1.351 -17.990 1.00 88.56 97 ARG A C 1
ATOM 786 O O . ARG A 1 97 ? 10.156 0.962 -19.152 1.00 88.56 97 ARG A O 1
ATOM 793 N N . ASN A 1 98 ? 11.197 2.009 -17.459 1.00 86.56 98 ASN A N 1
ATOM 794 C CA . ASN A 1 98 ? 12.373 2.413 -18.230 1.00 86.56 98 ASN A CA 1
ATOM 795 C C . ASN A 1 98 ? 13.518 1.386 -18.168 1.00 86.56 98 ASN A C 1
ATOM 797 O O . ASN A 1 98 ? 14.602 1.651 -18.677 1.00 86.56 98 ASN A O 1
ATOM 801 N N . ASN A 1 99 ? 13.302 0.226 -17.541 1.00 88.94 99 ASN A N 1
ATOM 802 C CA . ASN A 1 99 ? 14.311 -0.816 -17.371 1.00 88.94 99 ASN A CA 1
ATOM 803 C C . ASN A 1 99 ? 13.817 -2.151 -17.962 1.00 88.94 99 ASN A C 1
ATOM 805 O O . ASN A 1 99 ? 13.424 -3.059 -17.217 1.00 88.94 99 ASN A O 1
ATOM 809 N N . PRO A 1 100 ? 13.780 -2.271 -19.304 1.00 88.62 100 PRO A N 1
ATOM 810 C CA . PRO A 1 100 ? 13.359 -3.499 -19.961 1.00 88.62 100 PRO A CA 1
ATOM 811 C C . PRO A 1 100 ? 14.331 -4.642 -19.649 1.00 88.62 100 PRO A C 1
ATOM 813 O O . PRO A 1 100 ? 15.551 -4.491 -19.721 1.00 88.62 100 PRO A O 1
ATOM 816 N N . ARG A 1 101 ? 13.786 -5.822 -19.334 1.00 91.19 101 ARG A N 1
ATOM 817 C CA . ARG A 1 101 ? 14.579 -7.037 -19.113 1.00 91.19 101 ARG A CA 1
ATOM 818 C C . ARG A 1 101 ? 14.718 -7.815 -20.414 1.00 91.19 101 ARG A C 1
ATOM 820 O O . ARG A 1 101 ? 13.726 -8.225 -21.007 1.00 91.19 101 ARG A O 1
ATOM 827 N N . LEU A 1 102 ? 15.961 -8.036 -20.829 1.00 91.25 102 LEU A N 1
ATOM 828 C CA . LEU A 1 102 ? 16.290 -8.837 -22.002 1.00 91.25 102 LEU A CA 1
ATOM 829 C C . LEU A 1 102 ? 16.666 -10.256 -21.567 1.00 91.25 102 LEU A C 1
ATOM 831 O O . LEU A 1 102 ? 17.556 -10.448 -20.737 1.00 91.25 102 LEU A O 1
ATOM 835 N N . HIS A 1 103 ? 15.992 -11.248 -22.141 1.00 92.69 103 HIS A N 1
ATOM 836 C CA . HIS A 1 103 ? 16.241 -12.667 -21.894 1.00 92.69 103 HIS A CA 1
ATOM 837 C C . HIS A 1 103 ? 16.907 -13.316 -23.114 1.00 92.69 103 HIS A C 1
ATOM 839 O O . HIS A 1 103 ? 16.744 -12.847 -24.235 1.00 92.69 103 HIS A O 1
ATOM 845 N N . GLY A 1 104 ? 17.661 -14.398 -22.896 1.00 92.50 104 GLY A N 1
ATOM 846 C CA . GLY A 1 104 ? 18.310 -15.148 -23.981 1.00 92.50 104 GLY A CA 1
ATOM 847 C C . GLY A 1 104 ? 19.644 -14.574 -24.474 1.00 92.50 104 GLY A C 1
ATOM 848 O O . GLY A 1 104 ? 20.166 -15.049 -25.477 1.00 92.50 104 GLY A O 1
ATOM 849 N N . ILE A 1 105 ? 20.224 -13.589 -23.778 1.00 92.31 105 ILE A N 1
ATOM 850 C CA . ILE A 1 105 ? 21.558 -13.068 -24.112 1.00 92.31 105 ILE A CA 1
ATOM 851 C C . ILE A 1 105 ? 22.622 -14.113 -23.731 1.00 92.31 105 ILE A C 1
ATOM 853 O O . ILE A 1 105 ? 22.736 -14.430 -22.538 1.00 92.31 105 ILE A O 1
ATOM 857 N N . PRO A 1 106 ? 23.435 -14.606 -24.686 1.00 93.56 106 PRO A N 1
ATOM 858 C CA . PRO A 1 106 ? 24.430 -15.640 -24.419 1.00 93.56 106 PRO A CA 1
ATOM 859 C C . PRO A 1 106 ? 25.438 -15.201 -23.349 1.00 93.56 106 PRO A C 1
ATOM 861 O O . PRO A 1 106 ? 25.836 -14.035 -23.283 1.00 93.56 106 PRO A O 1
ATOM 864 N N . GLU A 1 107 ? 25.849 -16.136 -22.486 1.00 92.25 107 GLU A N 1
ATOM 865 C CA . GLU A 1 107 ? 26.776 -15.867 -21.372 1.00 92.25 107 GLU A CA 1
ATOM 866 C C . GLU A 1 107 ? 28.208 -15.560 -21.847 1.00 92.25 107 GLU A C 1
ATOM 868 O O . GLU A 1 107 ? 28.974 -14.953 -21.105 1.00 92.25 107 GLU A O 1
ATOM 873 N N . SER A 1 108 ? 28.552 -15.894 -23.097 1.00 94.19 108 SER A N 1
ATOM 874 C CA . SER A 1 108 ? 29.860 -15.602 -23.703 1.00 94.19 108 SER A CA 1
ATOM 875 C C . SER A 1 108 ? 30.152 -14.106 -23.863 1.00 94.19 108 SER A C 1
ATOM 877 O O . SER A 1 108 ? 31.305 -13.725 -24.046 1.00 94.19 108 SER A O 1
ATOM 879 N N . ILE A 1 109 ? 29.124 -13.255 -23.809 1.00 92.44 109 ILE A N 1
ATOM 880 C CA . ILE A 1 109 ? 29.269 -11.805 -23.940 1.00 92.44 109 ILE A CA 1
ATOM 881 C C . ILE A 1 109 ? 29.651 -11.220 -22.581 1.00 92.44 109 ILE A C 1
ATOM 883 O O . ILE A 1 109 ? 28.854 -11.255 -21.630 1.00 92.44 109 ILE A O 1
ATOM 887 N N . ALA A 1 110 ? 30.861 -10.662 -22.518 1.00 91.19 110 ALA A N 1
ATOM 888 C CA . ALA A 1 110 ? 31.396 -9.987 -21.344 1.00 91.19 110 ALA A CA 1
ATOM 889 C C . ALA A 1 110 ? 30.567 -8.747 -20.970 1.00 91.19 110 ALA A C 1
ATOM 891 O O . ALA A 1 110 ? 29.900 -8.139 -21.809 1.00 91.19 110 ALA A O 1
ATOM 892 N N . MET A 1 111 ? 30.625 -8.334 -19.697 1.00 87.19 111 MET A N 1
ATOM 893 C CA . MET A 1 111 ? 29.858 -7.171 -19.233 1.00 87.19 111 MET A CA 1
ATOM 894 C C . MET A 1 111 ? 30.218 -5.871 -19.962 1.00 87.19 111 MET A C 1
ATOM 896 O O . MET A 1 111 ? 29.322 -5.072 -20.216 1.00 87.19 111 MET A O 1
ATOM 900 N N . GLY A 1 112 ? 31.491 -5.683 -20.326 1.00 89.94 112 GLY A N 1
ATOM 901 C CA . GLY A 1 112 ? 31.949 -4.490 -21.047 1.00 89.94 112 GLY A CA 1
ATOM 902 C C . GLY A 1 112 ? 31.327 -4.337 -22.439 1.00 89.94 112 GLY A C 1
ATOM 903 O O . GLY A 1 112 ? 31.067 -3.218 -22.870 1.00 89.94 112 GLY A O 1
ATOM 904 N N . ASP A 1 113 ? 30.992 -5.452 -23.094 1.00 92.44 113 ASP A N 1
ATOM 905 C CA . ASP A 1 113 ? 30.512 -5.461 -24.482 1.00 92.44 113 ASP A CA 1
ATOM 906 C C . ASP A 1 113 ? 28.979 -5.497 -24.595 1.00 92.44 113 ASP A C 1
ATOM 908 O O . ASP A 1 113 ? 28.426 -5.444 -25.696 1.00 92.44 113 ASP A O 1
ATOM 912 N N . MET A 1 114 ? 28.259 -5.567 -23.469 1.00 91.25 114 MET A N 1
ATOM 913 C CA . MET A 1 114 ? 26.795 -5.682 -23.470 1.00 91.25 114 MET A CA 1
ATOM 914 C C . MET A 1 114 ? 26.099 -4.494 -24.134 1.00 91.25 114 MET A C 1
ATOM 916 O O . MET A 1 114 ? 25.130 -4.691 -24.864 1.00 91.25 114 MET A O 1
ATOM 920 N N . VAL A 1 115 ? 26.599 -3.276 -23.917 1.00 91.38 115 VAL A N 1
ATOM 921 C CA . VAL A 1 115 ? 26.029 -2.058 -24.517 1.00 91.38 115 VAL A CA 1
ATOM 922 C C . VAL A 1 115 ? 26.118 -2.117 -26.042 1.00 91.38 115 VAL A C 1
ATOM 924 O O . VAL A 1 115 ? 25.144 -1.832 -26.742 1.00 91.38 115 VAL A O 1
ATOM 927 N N . MET A 1 116 ? 27.269 -2.545 -26.565 1.00 90.94 116 MET A N 1
ATOM 928 C CA . MET A 1 116 ? 27.495 -2.684 -28.003 1.00 90.94 116 MET A CA 1
ATOM 929 C C . MET A 1 116 ? 26.622 -3.795 -28.596 1.00 90.94 116 MET A C 1
ATOM 931 O O . MET A 1 116 ? 25.999 -3.602 -29.643 1.00 90.94 116 MET A O 1
ATOM 935 N N . TYR A 1 117 ? 26.521 -4.932 -27.903 1.00 92.94 117 TYR A N 1
ATOM 936 C CA . TYR A 1 117 ? 25.648 -6.029 -28.308 1.00 92.94 117 TYR A CA 1
ATOM 937 C C . TYR A 1 117 ? 24.177 -5.604 -28.357 1.00 92.94 117 TYR A C 1
ATOM 939 O O . TYR A 1 117 ? 23.519 -5.811 -29.375 1.00 92.94 117 TYR A O 1
ATOM 947 N N . ALA A 1 118 ? 23.670 -4.953 -27.305 1.00 92.00 118 ALA A N 1
ATOM 948 C CA . ALA A 1 118 ? 22.294 -4.472 -27.261 1.00 92.00 118 ALA A CA 1
ATOM 949 C C . ALA A 1 118 ? 22.021 -3.457 -28.373 1.00 92.00 118 ALA A C 1
ATOM 951 O O . ALA A 1 118 ? 21.032 -3.591 -29.084 1.00 92.00 118 ALA A O 1
ATOM 952 N N . THR A 1 119 ? 22.925 -2.498 -28.589 1.00 91.19 119 THR A N 1
ATOM 953 C CA . THR A 1 119 ? 22.787 -1.504 -29.667 1.00 91.19 119 THR A CA 1
ATOM 954 C C . THR A 1 119 ? 22.730 -2.175 -31.042 1.00 91.19 119 THR A C 1
ATOM 956 O O . THR A 1 119 ? 21.897 -1.819 -31.873 1.00 91.19 119 THR A O 1
ATOM 959 N N . THR A 1 120 ? 23.572 -3.185 -31.279 1.00 93.12 120 THR A N 1
ATOM 960 C CA . THR A 1 120 ? 23.581 -3.951 -32.537 1.00 93.12 120 THR A CA 1
ATOM 961 C C . THR A 1 120 ? 22.286 -4.738 -32.719 1.00 93.12 120 THR A C 1
ATOM 963 O O . THR A 1 120 ? 21.682 -4.701 -33.789 1.00 93.12 120 THR A O 1
ATOM 966 N N . MET A 1 121 ? 21.825 -5.406 -31.660 1.00 93.25 121 MET A N 1
ATOM 967 C CA . MET A 1 121 ? 20.570 -6.154 -31.654 1.00 93.25 121 MET A CA 1
ATOM 968 C C . MET A 1 121 ? 19.370 -5.239 -31.930 1.00 93.25 121 MET A C 1
ATOM 970 O O . MET A 1 121 ? 18.550 -5.554 -32.786 1.00 93.25 121 MET A O 1
ATOM 974 N N . PHE A 1 122 ? 19.273 -4.089 -31.256 1.00 92.31 122 PHE A N 1
ATOM 975 C CA . PHE A 1 122 ? 18.174 -3.144 -31.457 1.00 92.31 122 PHE A CA 1
ATOM 976 C C . PHE A 1 122 ? 18.176 -2.532 -32.858 1.00 92.31 122 PHE A C 1
ATOM 978 O O . PHE A 1 122 ? 17.111 -2.425 -33.455 1.00 92.31 122 PHE A O 1
ATOM 985 N N . ARG A 1 123 ? 19.346 -2.2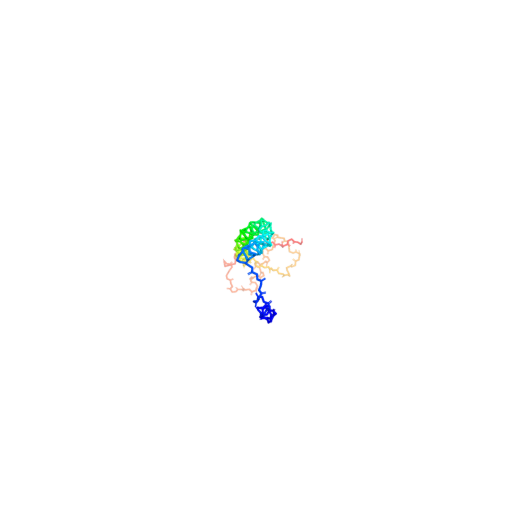08 -33.422 1.00 92.44 123 ARG A N 1
ATOM 986 C CA . ARG A 1 123 ? 19.451 -1.759 -34.822 1.00 92.44 123 ARG A CA 1
ATOM 987 C C . ARG A 1 123 ? 18.996 -2.824 -35.815 1.00 92.44 123 ARG A C 1
ATOM 989 O O . ARG A 1 123 ? 18.387 -2.488 -36.822 1.00 92.44 123 ARG A O 1
ATOM 996 N N . ALA A 1 124 ? 19.283 -4.095 -35.536 1.00 94.25 124 ALA A N 1
ATOM 997 C CA . ALA A 1 124 ? 18.829 -5.197 -36.377 1.00 94.25 124 ALA A CA 1
ATOM 998 C C . ALA A 1 124 ? 17.307 -5.415 -36.286 1.00 94.25 124 ALA A C 1
ATOM 1000 O O . ALA A 1 124 ? 16.683 -5.748 -37.288 1.00 94.25 124 ALA A O 1
ATOM 1001 N N . LEU A 1 125 ? 16.713 -5.227 -35.101 1.00 93.94 125 LEU A N 1
ATOM 1002 C CA . LEU A 1 125 ? 15.271 -5.397 -34.880 1.00 93.94 125 LEU A CA 1
ATOM 1003 C C . LEU A 1 125 ? 14.441 -4.206 -35.378 1.00 93.94 125 LEU A C 1
ATOM 1005 O O . LEU A 1 125 ? 13.349 -4.405 -35.902 1.00 93.94 125 LEU A O 1
ATOM 1009 N N . CYS A 1 126 ? 14.950 -2.986 -35.213 1.00 93.62 126 CYS A N 1
ATOM 1010 C CA . CYS A 1 126 ? 14.252 -1.741 -35.526 1.00 93.62 126 CYS A CA 1
ATOM 1011 C C . CYS A 1 126 ? 15.161 -0.807 -36.347 1.00 93.62 126 CYS A C 1
ATOM 1013 O O . CYS A 1 126 ? 15.655 0.188 -35.809 1.00 93.62 126 CYS A O 1
ATOM 1015 N N . PRO A 1 127 ? 15.399 -1.100 -37.638 1.00 94.31 127 PRO A N 1
ATOM 1016 C CA . PRO A 1 127 ? 16.320 -0.322 -38.471 1.00 94.31 127 PRO A CA 1
ATOM 1017 C C . PRO A 1 127 ? 15.832 1.106 -38.756 1.00 94.31 127 PRO A C 1
ATOM 1019 O O . PRO A 1 127 ? 16.647 1.988 -39.013 1.00 94.31 127 PRO A O 1
ATOM 1022 N N . ASP A 1 128 ? 14.520 1.343 -38.678 1.00 95.88 128 ASP A N 1
ATOM 1023 C CA . ASP A 1 128 ? 13.903 2.641 -38.978 1.00 95.88 128 ASP A CA 1
ATOM 1024 C C . ASP A 1 128 ? 14.088 3.676 -37.858 1.00 95.88 128 ASP A C 1
ATOM 1026 O O . ASP A 1 128 ? 13.844 4.867 -38.058 1.00 95.88 128 ASP A O 1
ATOM 1030 N N . ILE A 1 129 ? 14.497 3.239 -36.661 1.00 91.56 129 ILE A N 1
ATOM 1031 C CA . ILE A 1 129 ? 14.671 4.129 -35.512 1.00 91.56 129 ILE A CA 1
ATOM 1032 C C . ILE A 1 129 ? 16.078 4.747 -35.568 1.00 91.56 129 ILE A C 1
ATOM 1034 O O . ILE A 1 129 ? 17.072 4.014 -35.548 1.00 91.56 129 ILE A O 1
ATOM 1038 N N . PRO A 1 130 ? 16.196 6.087 -35.601 1.00 91.44 130 PRO A N 1
ATOM 1039 C CA . PRO A 1 130 ? 17.488 6.760 -35.639 1.00 91.44 130 PRO A CA 1
ATOM 1040 C C . PRO A 1 130 ? 18.286 6.499 -34.353 1.00 91.44 130 PRO A C 1
ATOM 1042 O O . PRO A 1 130 ? 17.732 6.402 -33.255 1.00 91.44 130 PRO A O 1
ATOM 1045 N N . SER A 1 131 ? 19.611 6.383 -34.484 1.00 85.31 131 SER A N 1
ATOM 1046 C CA . SER A 1 131 ? 20.484 5.970 -33.372 1.00 85.31 131 SER A CA 1
ATOM 1047 C C . SER A 1 131 ? 20.494 6.968 -32.214 1.00 85.31 131 SER A C 1
ATOM 1049 O O . SER A 1 131 ? 20.728 6.576 -31.077 1.00 85.31 131 SER A O 1
ATOM 1051 N N . GLU A 1 132 ? 20.207 8.240 -32.484 1.00 88.44 132 GLU A N 1
ATOM 1052 C CA . GLU A 1 132 ? 20.162 9.312 -31.490 1.00 88.44 132 GLU A CA 1
ATOM 1053 C C . GLU A 1 132 ? 18.972 9.175 -30.531 1.00 88.44 132 GLU A C 1
ATOM 1055 O O . GLU A 1 132 ? 19.019 9.687 -29.414 1.00 88.44 132 GLU A O 1
ATOM 1060 N N . MET A 1 133 ? 17.909 8.471 -30.940 1.00 87.62 133 MET A N 1
ATOM 1061 C CA . MET A 1 133 ? 16.746 8.218 -30.083 1.00 87.62 133 MET A CA 1
ATOM 1062 C C . MET A 1 133 ? 16.972 7.064 -29.100 1.00 87.62 133 MET A C 1
ATOM 1064 O O . MET A 1 133 ? 16.229 6.933 -28.127 1.00 87.62 133 MET A O 1
ATOM 1068 N N . PHE A 1 134 ? 17.992 6.230 -29.323 1.00 86.56 134 PHE A N 1
ATOM 1069 C CA . PHE A 1 134 ? 18.290 5.087 -28.468 1.00 86.56 134 PHE A CA 1
ATOM 1070 C C . PHE A 1 134 ? 19.354 5.448 -27.423 1.00 86.56 134 PHE A C 1
ATOM 1072 O O . PHE A 1 134 ? 20.552 5.253 -27.623 1.00 86.56 134 PHE A O 1
ATOM 1079 N N . LEU A 1 135 ? 18.904 5.978 -26.284 1.00 88.69 135 LEU A N 1
ATOM 1080 C CA . LEU A 1 135 ? 19.767 6.310 -25.150 1.00 88.69 135 LEU A CA 1
ATOM 1081 C C . LEU A 1 135 ? 19.745 5.184 -24.113 1.00 88.69 135 LEU A C 1
ATOM 1083 O O . LEU A 1 135 ? 18.775 5.012 -23.376 1.00 88.69 135 LEU A O 1
ATOM 1087 N N . LEU A 1 136 ? 20.835 4.422 -24.044 1.00 89.81 136 LEU A N 1
ATOM 1088 C CA . LEU A 1 136 ? 21.037 3.384 -23.037 1.00 89.81 136 LEU A CA 1
ATOM 1089 C C . LEU A 1 136 ? 21.923 3.933 -21.910 1.00 89.81 136 LEU A C 1
ATOM 1091 O O . LEU A 1 136 ? 23.127 4.089 -22.087 1.00 89.81 136 LEU A O 1
ATOM 1095 N N . GLU A 1 137 ? 21.340 4.226 -20.747 1.00 87.94 137 GLU A N 1
ATOM 1096 C CA . GLU A 1 137 ? 22.098 4.776 -19.612 1.00 87.94 137 GLU A CA 1
ATOM 1097 C C . GLU A 1 137 ? 22.961 3.703 -18.932 1.00 87.94 137 GLU A C 1
ATOM 1099 O O . GLU A 1 137 ? 24.145 3.904 -18.667 1.00 87.94 137 GLU A O 1
ATOM 1104 N N . ARG A 1 138 ? 22.360 2.545 -18.628 1.00 88.12 138 ARG A N 1
ATOM 1105 C CA . ARG A 1 138 ? 22.996 1.447 -17.893 1.00 88.12 138 ARG A CA 1
ATOM 1106 C C . ARG A 1 138 ? 22.483 0.105 -18.389 1.00 88.12 138 ARG A C 1
ATOM 1108 O O . ARG A 1 138 ? 21.287 -0.072 -18.596 1.00 88.12 138 ARG A O 1
ATOM 1115 N N . MET A 1 139 ? 23.382 -0.868 -18.490 1.00 90.88 139 MET A N 1
ATOM 1116 C CA . MET A 1 139 ? 23.037 -2.261 -18.756 1.00 90.88 139 MET A CA 1
ATOM 1117 C C . MET A 1 139 ? 23.932 -3.173 -17.933 1.00 90.88 139 MET A C 1
ATOM 1119 O O . MET A 1 139 ? 25.147 -3.007 -17.889 1.00 90.88 139 MET A O 1
ATOM 1123 N N . HIS A 1 140 ? 23.316 -4.127 -17.251 1.00 90.19 140 HIS A N 1
ATOM 1124 C CA . HIS A 1 140 ? 24.007 -5.096 -16.419 1.00 90.19 140 HIS A CA 1
ATOM 1125 C C . HIS A 1 140 ? 23.230 -6.409 -16.424 1.00 90.19 140 HIS A C 1
ATOM 1127 O O . HIS A 1 140 ? 22.030 -6.441 -16.700 1.00 90.19 140 HIS A O 1
ATOM 1133 N N . ARG A 1 141 ? 23.918 -7.505 -16.104 1.00 90.69 141 ARG A N 1
ATOM 1134 C CA . ARG A 1 141 ? 23.255 -8.775 -15.815 1.00 90.69 141 ARG A CA 1
ATOM 1135 C C . ARG A 1 14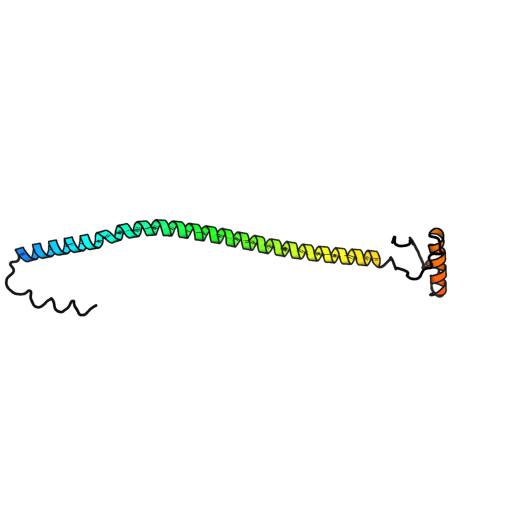1 ? 22.719 -8.710 -14.393 1.00 90.69 141 ARG A C 1
ATOM 1137 O O . ARG A 1 141 ? 23.401 -8.219 -13.496 1.00 90.69 141 ARG A O 1
ATOM 1144 N N . VAL A 1 142 ? 21.507 -9.212 -14.200 1.00 89.56 142 VAL A N 1
ATOM 1145 C CA . VAL A 1 142 ? 20.956 -9.414 -12.860 1.00 89.56 142 VAL A CA 1
ATOM 1146 C C . VAL A 1 142 ? 21.788 -10.508 -12.189 1.00 89.56 142 VAL A C 1
ATOM 1148 O O . VAL A 1 142 ? 22.019 -11.553 -12.800 1.00 89.56 142 VAL A O 1
ATOM 1151 N N . ALA A 1 143 ? 22.286 -10.245 -10.978 1.00 83.19 143 ALA A N 1
ATOM 1152 C CA . ALA A 1 143 ? 23.000 -11.248 -10.194 1.00 83.19 143 ALA A CA 1
ATOM 1153 C C . ALA A 1 143 ? 22.094 -12.475 -9.982 1.00 83.19 143 ALA A C 1
ATOM 1155 O O . ALA A 1 143 ? 20.898 -12.308 -9.730 1.00 83.19 143 ALA A O 1
ATOM 1156 N N . LYS A 1 144 ? 22.657 -13.676 -10.161 1.00 69.44 144 LYS A N 1
ATOM 1157 C CA . LYS A 1 144 ? 21.970 -14.937 -9.849 1.00 69.44 144 LYS A CA 1
ATOM 1158 C C . LYS A 1 144 ? 21.820 -15.090 -8.339 1.00 69.44 144 LYS A C 1
ATOM 1160 O O . LYS A 1 144 ? 22.759 -14.673 -7.624 1.00 69.44 144 LYS A O 1
#

Organism: Pelobates cultripes (NCBI:txid61616)